Protein AF-A0A353H7E7-F1 (afdb_monomer_lite)

Foldseek 3Di:
DDDDDDPVSVLVVLVVVLVVLVVQLVVQVVCVVVVPHDPVSNVVSVCCCVVVVPVPNVCCCVVPNVVPVD

Sequence (70 aa):
MVAYSRWDDWLVAEHEMIERAMAVLKTNLDKVAAGQHDKVQTGRAIDFLLEFGDKIHNIKEEKFLFPRMG

Radius of gyration: 15.07 Å; chains: 1; bounding box: 32×25×43 Å

Structure (mmCIF, N/CA/C/O backbone):
data_AF-A0A353H7E7-F1
#
_entry.id   AF-A0A353H7E7-F1
#
loop_
_atom_site.group_PDB
_atom_site.id
_atom_site.type_symbol
_atom_site.l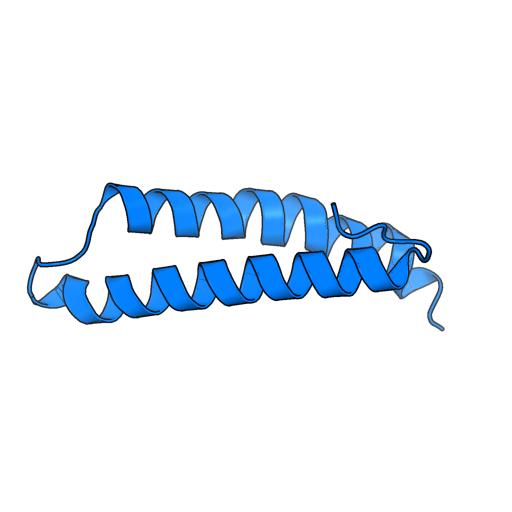abel_atom_id
_atom_site.label_alt_id
_atom_site.label_comp_id
_atom_site.label_asym_id
_atom_site.label_entity_id
_atom_site.label_seq_id
_atom_site.pdbx_PDB_ins_code
_atom_site.Cartn_x
_atom_site.Cartn_y
_atom_site.Cartn_z
_atom_site.occupancy
_atom_site.B_iso_or_equiv
_atom_site.auth_seq_id
_atom_site.auth_comp_id
_atom_site.auth_asym_id
_atom_site.auth_atom_id
_atom_site.pdbx_PDB_model_num
ATOM 1 N N . MET A 1 1 ? 15.261 -21.073 2.929 1.00 52.28 1 MET A N 1
ATOM 2 C CA . MET A 1 1 ? 15.152 -19.778 2.223 1.00 52.28 1 MET A CA 1
ATOM 3 C C . MET A 1 1 ? 14.702 -20.093 0.812 1.00 52.28 1 MET A C 1
ATOM 5 O O . MET A 1 1 ? 15.330 -20.946 0.198 1.00 52.28 1 MET A O 1
ATOM 9 N N . VAL A 1 2 ? 13.601 -19.507 0.340 1.00 63.12 2 VAL A N 1
ATOM 10 C CA . VAL A 1 2 ? 13.191 -19.658 -1.065 1.00 63.12 2 VAL A CA 1
ATOM 11 C C . VAL A 1 2 ? 14.255 -18.964 -1.916 1.00 63.12 2 VAL A C 1
ATOM 13 O O . VAL A 1 2 ? 14.566 -17.801 -1.671 1.00 63.12 2 VAL A O 1
ATOM 16 N N . ALA A 1 3 ? 14.880 -19.699 -2.833 1.00 65.94 3 ALA A N 1
ATOM 17 C CA . ALA A 1 3 ? 15.876 -19.150 -3.741 1.00 65.94 3 ALA A CA 1
ATOM 18 C C . ALA A 1 3 ? 15.157 -18.651 -4.998 1.00 65.94 3 ALA A C 1
ATOM 20 O O . ALA A 1 3 ? 14.744 -19.450 -5.834 1.00 65.94 3 ALA A O 1
ATOM 21 N N . TYR A 1 4 ? 14.982 -17.337 -5.108 1.00 77.19 4 TYR A N 1
ATOM 22 C CA . TYR A 1 4 ? 14.459 -16.708 -6.318 1.00 77.19 4 TYR A CA 1
ATOM 23 C C . TYR A 1 4 ? 15.557 -16.691 -7.381 1.00 77.19 4 TYR A C 1
ATOM 25 O O . TYR A 1 4 ? 16.629 -16.121 -7.164 1.00 77.19 4 TYR A O 1
ATOM 33 N N . SER A 1 5 ? 15.309 -17.352 -8.509 1.00 79.88 5 SER A N 1
ATOM 34 C CA . SER A 1 5 ? 16.319 -17.548 -9.559 1.00 79.88 5 SER A CA 1
ATOM 35 C C . SER A 1 5 ? 16.104 -16.640 -10.766 1.00 79.88 5 SER A C 1
ATOM 37 O O . SER A 1 5 ? 17.055 -16.361 -11.498 1.00 79.88 5 SER A O 1
ATOM 39 N N . ARG A 1 6 ? 14.879 -16.133 -10.946 1.00 90.19 6 ARG A N 1
ATOM 40 C CA . ARG A 1 6 ? 14.515 -15.215 -12.022 1.00 90.19 6 ARG A CA 1
ATOM 41 C C . ARG A 1 6 ? 14.041 -13.878 -11.461 1.00 90.19 6 ARG A C 1
ATOM 43 O O . ARG A 1 6 ? 13.541 -13.796 -10.342 1.00 90.19 6 ARG A O 1
ATOM 50 N N . TRP A 1 7 ? 14.209 -12.816 -12.243 1.00 88.31 7 TRP A N 1
ATOM 51 C CA . TRP A 1 7 ? 13.821 -11.461 -11.838 1.00 88.31 7 TRP A CA 1
ATOM 52 C C . TRP A 1 7 ? 12.299 -11.305 -11.684 1.00 88.31 7 TRP A C 1
ATOM 54 O O . TRP A 1 7 ? 11.852 -10.521 -10.853 1.00 88.31 7 TRP A O 1
ATOM 64 N N . ASP A 1 8 ? 11.509 -12.066 -12.441 1.00 89.81 8 ASP A N 1
ATOM 65 C CA . ASP A 1 8 ? 10.050 -12.065 -12.360 1.00 89.81 8 ASP A CA 1
ATOM 66 C C . ASP A 1 8 ? 9.532 -12.790 -11.112 1.00 89.81 8 ASP A C 1
ATOM 68 O O . ASP A 1 8 ? 8.547 -12.343 -10.530 1.00 89.81 8 ASP A O 1
ATOM 72 N N . ASP A 1 9 ? 10.245 -13.806 -10.610 1.00 93.31 9 ASP A N 1
ATOM 73 C CA . ASP A 1 9 ? 9.909 -14.433 -9.321 1.00 93.31 9 ASP A CA 1
ATOM 74 C C . ASP A 1 9 ? 9.973 -13.405 -8.174 1.00 93.31 9 ASP A C 1
ATOM 76 O O . ASP A 1 9 ? 9.132 -13.403 -7.273 1.00 93.31 9 ASP A O 1
ATOM 80 N N . TRP A 1 10 ? 10.955 -12.495 -8.221 1.00 91.56 10 TRP A N 1
ATOM 81 C CA . TRP A 1 10 ? 11.065 -11.397 -7.258 1.00 91.56 10 TRP A CA 1
ATOM 82 C C . TRP A 1 10 ? 9.895 -10.422 -7.373 1.00 91.56 10 TRP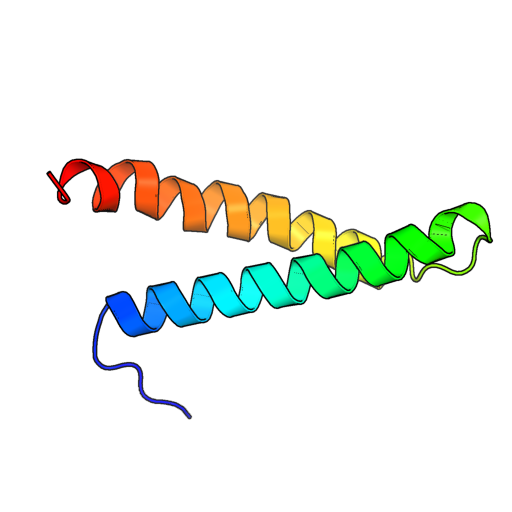 A C 1
ATOM 84 O O . TRP A 1 10 ? 9.359 -10.008 -6.351 1.00 91.56 10 TRP A O 1
ATOM 94 N N . LEU A 1 11 ? 9.469 -10.071 -8.589 1.00 93.88 11 LEU A N 1
ATOM 95 C CA . LEU A 1 11 ? 8.328 -9.169 -8.785 1.00 93.88 11 LEU A CA 1
ATOM 96 C C . LEU A 1 11 ? 7.013 -9.767 -8.295 1.00 93.88 11 LEU A C 1
ATOM 98 O O . LEU A 1 11 ? 6.205 -9.052 -7.707 1.00 93.88 11 LEU A O 1
ATOM 102 N N . VAL A 1 12 ? 6.805 -11.068 -8.494 1.00 95.44 12 VAL A N 1
ATOM 103 C CA . VAL A 1 12 ? 5.643 -11.769 -7.933 1.00 95.44 12 VAL A CA 1
ATOM 104 C C . VAL A 1 12 ? 5.698 -11.737 -6.407 1.00 95.44 12 VAL A C 1
ATOM 106 O O . VAL A 1 12 ? 4.721 -11.358 -5.768 1.00 95.44 12 VAL A O 1
ATOM 109 N N . ALA A 1 13 ? 6.848 -12.049 -5.806 1.00 95.94 13 ALA A N 1
ATOM 110 C CA . ALA A 1 13 ? 6.997 -12.016 -4.352 1.00 95.94 13 ALA A CA 1
ATOM 111 C C . ALA A 1 13 ? 6.753 -10.614 -3.758 1.00 95.94 13 ALA A C 1
ATOM 113 O O . ALA A 1 13 ? 6.184 -10.487 -2.670 1.00 95.94 13 ALA A O 1
ATOM 114 N N . GLU A 1 14 ? 7.165 -9.555 -4.458 1.00 96.56 14 GLU A N 1
ATOM 115 C CA . GLU A 1 14 ? 6.861 -8.175 -4.074 1.00 96.56 14 GLU A CA 1
ATOM 116 C C . GLU A 1 14 ? 5.364 -7.867 -4.145 1.00 96.56 14 GLU A C 1
ATOM 118 O O . GLU A 1 14 ? 4.821 -7.326 -3.179 1.00 96.56 14 GLU A O 1
ATOM 123 N N . HIS A 1 15 ? 4.682 -8.277 -5.217 1.00 97.69 15 HIS A N 1
ATOM 124 C CA . HIS A 1 15 ? 3.229 -8.152 -5.327 1.00 97.69 15 HIS A CA 1
ATOM 125 C C . HIS A 1 15 ? 2.510 -8.868 -4.185 1.00 97.69 15 HIS A C 1
ATOM 127 O O . HIS A 1 15 ? 1.658 -8.275 -3.526 1.00 97.69 15 HIS A O 1
ATOM 133 N N . GLU A 1 16 ? 2.905 -10.098 -3.857 1.00 97.94 16 GLU A N 1
ATOM 134 C CA . GLU A 1 16 ? 2.310 -10.817 -2.733 1.00 97.94 16 GLU A CA 1
ATOM 135 C C . GLU A 1 16 ? 2.523 -10.090 -1.390 1.00 97.94 16 GLU A C 1
ATOM 137 O O . GLU A 1 16 ? 1.671 -10.146 -0.499 1.00 97.94 16 GLU A O 1
ATOM 142 N N . MET A 1 17 ? 3.662 -9.410 -1.196 1.00 97.94 17 MET A N 1
ATOM 143 C CA . MET A 1 17 ? 3.884 -8.582 -0.002 1.00 97.94 17 MET A CA 1
ATOM 144 C C . MET A 1 17 ? 2.940 -7.379 0.032 1.00 97.94 17 MET A C 1
ATOM 146 O O . MET A 1 17 ? 2.366 -7.093 1.086 1.00 97.94 17 MET A O 1
ATOM 150 N N . ILE A 1 18 ? 2.756 -6.706 -1.105 1.00 98.62 18 ILE A N 1
ATOM 151 C CA . ILE A 1 18 ? 1.829 -5.579 -1.251 1.00 98.62 18 ILE A CA 1
ATOM 152 C C . ILE A 1 18 ? 0.393 -6.038 -0.976 1.00 98.62 18 ILE A C 1
ATOM 154 O O . ILE A 1 18 ? -0.302 -5.421 -0.170 1.00 98.62 18 ILE A O 1
ATOM 158 N N . GLU A 1 19 ? -0.033 -7.171 -1.531 1.00 98.56 19 GLU A N 1
ATOM 159 C CA . GLU A 1 19 ? -1.353 -7.758 -1.280 1.00 98.56 19 GLU A CA 1
ATOM 160 C C . GLU A 1 19 ? -1.579 -8.099 0.195 1.00 98.56 19 GLU A C 1
ATOM 162 O O . GLU A 1 19 ? -2.629 -7.776 0.760 1.00 98.56 19 GLU A O 1
ATOM 167 N N . ARG A 1 20 ? -0.581 -8.689 0.867 1.00 98.44 20 ARG A N 1
ATOM 168 C CA . ARG A 1 20 ? -0.656 -8.950 2.313 1.00 98.44 20 ARG A CA 1
ATOM 169 C C . ARG A 1 20 ? -0.778 -7.656 3.119 1.00 98.44 20 ARG A C 1
ATOM 171 O O . ARG A 1 20 ? -1.579 -7.606 4.054 1.00 98.44 20 ARG A O 1
ATOM 178 N N . ALA A 1 21 ? -0.038 -6.606 2.763 1.00 98.50 21 ALA A N 1
ATOM 179 C CA . ALA A 1 21 ? -0.155 -5.303 3.416 1.00 98.50 21 ALA A CA 1
ATOM 180 C C . ALA A 1 21 ? -1.541 -4.672 3.191 1.00 98.50 21 ALA A C 1
ATOM 182 O O . ALA A 1 21 ? -2.144 -4.168 4.142 1.00 98.50 21 ALA A O 1
ATOM 183 N N . MET A 1 22 ? -2.097 -4.778 1.979 1.00 98.56 22 MET A N 1
ATOM 184 C CA . MET A 1 22 ? -3.466 -4.342 1.679 1.00 98.56 22 MET A CA 1
ATOM 185 C C . MET A 1 22 ? -4.505 -5.105 2.507 1.00 98.56 22 MET A C 1
ATOM 187 O O . MET A 1 22 ? -5.424 -4.493 3.052 1.00 98.56 22 MET A O 1
ATOM 191 N N . ALA A 1 23 ? -4.356 -6.423 2.664 1.00 98.44 23 ALA A N 1
ATOM 192 C CA . ALA A 1 23 ? -5.256 -7.231 3.487 1.00 98.44 23 ALA A CA 1
ATOM 193 C C . ALA A 1 23 ? -5.221 -6.813 4.970 1.00 98.44 23 ALA A C 1
ATOM 195 O O . ALA A 1 23 ? -6.269 -6.713 5.620 1.00 98.44 23 ALA A O 1
ATOM 196 N N . VAL A 1 24 ? -4.027 -6.517 5.497 1.00 98.06 24 VAL A N 1
ATOM 197 C CA . VAL A 1 24 ? -3.842 -5.986 6.856 1.00 98.06 24 VAL A CA 1
ATOM 198 C C . VAL A 1 24 ? -4.499 -4.614 7.008 1.00 98.06 24 VAL A C 1
ATOM 200 O O . VAL A 1 24 ? -5.211 -4.385 7.990 1.00 98.06 24 VAL A O 1
ATOM 203 N N . LEU A 1 25 ? -4.297 -3.714 6.041 1.00 98.50 25 LEU A N 1
ATOM 204 C CA . LEU A 1 25 ? -4.903 -2.387 6.059 1.00 98.50 25 LEU A CA 1
ATOM 205 C C . LEU A 1 25 ? -6.430 -2.488 6.033 1.00 98.50 25 LEU A C 1
ATOM 207 O O . LEU A 1 25 ? -7.088 -1.921 6.901 1.00 98.50 25 LEU A O 1
ATOM 211 N N . LYS A 1 26 ? -6.992 -3.274 5.108 1.00 98.44 26 LYS A N 1
ATOM 212 C CA . LYS A 1 26 ? -8.439 -3.499 4.997 1.00 98.44 26 LYS A CA 1
ATOM 213 C C . LYS A 1 26 ? -9.036 -3.999 6.315 1.00 98.44 26 LYS A C 1
ATOM 215 O O . LYS A 1 26 ? -9.977 -3.405 6.829 1.00 98.44 26 LYS A O 1
ATOM 220 N N . THR A 1 27 ? -8.425 -5.026 6.908 1.00 98.19 27 THR A N 1
ATOM 221 C CA . THR A 1 27 ? -8.870 -5.602 8.190 1.00 98.19 27 THR A CA 1
ATOM 222 C C . THR A 1 27 ? -8.895 -4.571 9.321 1.00 98.19 27 THR A C 1
ATOM 224 O O . THR A 1 27 ? -9.744 -4.642 10.212 1.00 98.19 27 THR A O 1
ATOM 227 N N . ASN A 1 28 ? -7.955 -3.623 9.323 1.00 98.25 28 ASN A N 1
ATOM 228 C CA . ASN A 1 28 ? -7.933 -2.552 10.312 1.00 98.25 28 ASN A CA 1
ATOM 229 C C . ASN A 1 28 ? -8.965 -1.465 10.009 1.00 98.25 28 ASN A C 1
ATOM 231 O O . ASN A 1 28 ? -9.655 -1.036 10.932 1.00 98.25 28 ASN A O 1
ATOM 235 N N . LEU A 1 29 ? -9.117 -1.062 8.744 1.00 97.94 29 LEU A N 1
ATOM 236 C CA . LEU A 1 29 ? -10.108 -0.071 8.316 1.00 97.94 29 LEU A CA 1
ATOM 237 C C . LEU A 1 29 ? -11.535 -0.485 8.700 1.00 97.94 29 LEU A C 1
ATOM 239 O O . LEU A 1 29 ? -12.272 0.340 9.239 1.00 97.94 29 LEU A O 1
ATOM 243 N N . ASP A 1 30 ? -11.878 -1.768 8.558 1.00 98.06 30 ASP A N 1
ATOM 244 C CA . ASP A 1 30 ? -13.184 -2.317 8.958 1.00 98.06 30 ASP A CA 1
ATOM 245 C C . ASP A 1 30 ? -13.481 -2.136 10.466 1.00 98.06 30 ASP A C 1
ATOM 247 O O . ASP A 1 30 ? -14.637 -2.140 10.891 1.00 98.06 30 ASP A O 1
ATOM 251 N N . LYS A 1 31 ? -12.447 -1.932 11.295 1.00 97.94 31 LYS A N 1
ATOM 252 C CA . LYS A 1 31 ? -12.543 -1.746 12.755 1.00 97.94 31 LYS A CA 1
ATOM 253 C C . LYS A 1 31 ? -12.404 -0.287 13.196 1.00 97.94 31 LYS A C 1
ATOM 255 O O . LYS A 1 31 ? -12.564 0.007 14.385 1.00 97.94 31 LYS A O 1
ATOM 260 N N . VAL A 1 32 ? -12.097 0.637 12.278 1.00 96.38 32 VAL A N 1
ATOM 261 C CA . VAL A 1 32 ? -11.837 2.049 12.610 1.00 96.38 32 VAL A CA 1
ATOM 262 C C . VAL A 1 32 ? -13.071 2.717 13.202 1.00 96.38 32 VAL A C 1
ATOM 264 O O . VAL A 1 32 ? -12.957 3.341 14.255 1.00 96.38 32 VAL A O 1
ATOM 267 N N . ALA A 1 33 ? -14.243 2.537 12.587 1.00 95.56 33 ALA A N 1
ATOM 268 C CA . ALA A 1 33 ? -15.491 3.147 13.056 1.00 95.56 33 ALA A CA 1
ATOM 269 C C . ALA A 1 33 ? -15.876 2.699 14.478 1.00 95.56 33 ALA A C 1
ATOM 271 O O . ALA A 1 33 ? -16.422 3.481 15.250 1.00 95.56 33 ALA A O 1
ATOM 272 N N . ALA A 1 34 ? -15.539 1.458 14.840 1.00 96.69 34 ALA A N 1
ATOM 273 C CA . ALA A 1 34 ? -15.749 0.912 16.179 1.00 96.69 34 ALA A CA 1
ATOM 274 C C . ALA A 1 34 ? -14.642 1.298 17.182 1.00 96.69 34 ALA A C 1
ATOM 276 O O . ALA A 1 34 ? -14.722 0.929 18.351 1.00 96.69 34 ALA A O 1
ATOM 277 N N . GLY A 1 35 ? -13.586 1.994 16.746 1.00 96.19 35 GLY A N 1
ATOM 278 C CA . GLY A 1 35 ? -12.434 2.334 17.584 1.00 96.19 35 GLY A CA 1
ATOM 279 C C . GLY A 1 35 ? -11.560 1.134 17.974 1.00 96.19 35 GLY A C 1
ATOM 280 O O . GLY A 1 35 ? -10.789 1.235 18.922 1.00 96.19 35 GLY A O 1
ATOM 281 N N . GLN A 1 36 ? -11.667 0.007 17.260 1.00 97.31 36 GLN A N 1
ATOM 282 C CA . GLN A 1 36 ? -11.030 -1.278 17.605 1.00 97.31 36 GLN A CA 1
ATOM 283 C C . GLN A 1 36 ? -9.853 -1.659 16.690 1.00 97.31 36 GLN A C 1
ATOM 285 O O . GLN A 1 36 ? -9.372 -2.792 16.724 1.00 97.31 36 GLN A O 1
ATOM 290 N N . HIS A 1 37 ? -9.412 -0.750 15.826 1.00 97.75 37 HIS A N 1
ATOM 291 C CA . HIS A 1 37 ? -8.263 -0.982 14.952 1.00 97.75 37 HIS A CA 1
ATOM 292 C C . HIS A 1 37 ? -6.944 -0.928 15.737 1.00 97.75 37 HIS A C 1
ATOM 294 O O . HIS A 1 37 ? -6.812 -0.190 16.717 1.00 97.75 37 HIS A O 1
ATOM 300 N N . ASP A 1 38 ? -5.939 -1.668 15.274 1.00 98.19 38 ASP A N 1
ATOM 301 C CA . ASP A 1 38 ? -4.579 -1.557 15.791 1.00 98.19 38 ASP A CA 1
ATOM 302 C C . ASP A 1 38 ? -3.879 -0.392 15.080 1.00 98.19 38 ASP A C 1
ATOM 304 O O . ASP A 1 38 ? -3.535 -0.470 13.899 1.00 98.19 38 ASP A O 1
ATOM 308 N N . LYS A 1 39 ? -3.661 0.709 15.805 1.00 96.88 39 LYS A N 1
ATOM 309 C CA . LYS A 1 39 ? -3.024 1.924 15.272 1.00 96.88 39 LYS A CA 1
ATOM 310 C C . LYS A 1 39 ? -1.619 1.671 14.728 1.00 96.88 39 LYS A C 1
ATOM 312 O O . LYS A 1 39 ? -1.258 2.245 13.704 1.00 96.88 39 LYS A O 1
ATOM 317 N N . VAL A 1 40 ? -0.831 0.829 15.398 1.00 97.94 40 VAL A N 1
ATOM 318 C CA . VAL A 1 40 ? 0.555 0.551 15.000 1.00 97.94 40 VAL A CA 1
ATOM 319 C C . VAL A 1 40 ? 0.562 -0.290 13.734 1.00 97.94 40 VAL A C 1
ATOM 321 O O . VAL A 1 40 ? 1.284 0.026 12.790 1.00 97.94 40 VAL A O 1
ATOM 324 N N . GLN A 1 41 ? -0.262 -1.336 13.688 1.00 97.69 41 GLN A N 1
ATOM 325 C CA . GLN A 1 41 ? -0.374 -2.181 12.505 1.00 97.69 41 GLN A CA 1
ATOM 326 C C . GLN A 1 41 ? -0.932 -1.403 11.304 1.00 97.69 41 GLN A C 1
ATOM 328 O O . GLN A 1 41 ? -0.416 -1.541 10.197 1.00 97.69 41 GLN A O 1
ATOM 333 N N . THR A 1 42 ? -1.928 -0.544 11.534 1.00 98.06 42 THR A N 1
ATOM 334 C CA . THR A 1 42 ? -2.503 0.337 10.505 1.00 98.06 42 THR A CA 1
ATOM 335 C C . THR A 1 42 ? -1.450 1.289 9.947 1.00 98.06 42 THR A C 1
ATOM 337 O O . THR A 1 42 ? -1.267 1.341 8.734 1.00 98.06 42 THR A O 1
ATOM 340 N N . GLY A 1 43 ? -0.717 1.991 10.821 1.00 97.88 43 GLY A N 1
ATOM 341 C CA . GLY A 1 43 ? 0.352 2.905 10.412 1.00 97.88 43 GLY A CA 1
ATOM 342 C C . GLY A 1 43 ? 1.434 2.194 9.603 1.00 97.88 43 GLY A C 1
ATOM 343 O O . GLY A 1 43 ? 1.755 2.625 8.505 1.00 97.88 43 GLY A O 1
ATOM 344 N N . ARG A 1 44 ? 1.903 1.029 10.065 1.00 98.38 44 ARG A N 1
ATOM 345 C CA . ARG A 1 44 ? 2.910 0.237 9.339 1.00 98.38 44 ARG A CA 1
ATOM 346 C C . ARG A 1 44 ? 2.433 -0.247 7.972 1.00 98.38 44 ARG A C 1
ATOM 348 O O . ARG A 1 44 ? 3.235 -0.298 7.047 1.00 98.38 44 ARG A O 1
ATOM 355 N N . ALA A 1 45 ? 1.161 -0.622 7.841 1.00 98.44 45 ALA A N 1
ATOM 356 C CA . ALA A 1 45 ? 0.604 -1.018 6.551 1.00 98.44 45 ALA A CA 1
ATOM 357 C C . ALA A 1 45 ? 0.544 0.173 5.582 1.00 98.44 45 ALA A C 1
ATOM 359 O O . ALA A 1 45 ? 0.903 0.021 4.418 1.00 98.44 45 ALA A O 1
ATOM 360 N N . ILE A 1 46 ? 0.155 1.358 6.067 1.00 98.56 46 ILE A N 1
ATOM 361 C CA . ILE A 1 46 ? 0.152 2.598 5.277 1.00 98.56 46 ILE A CA 1
ATOM 362 C C . ILE A 1 46 ? 1.576 2.973 4.856 1.00 98.56 46 ILE A C 1
ATOM 364 O O . ILE A 1 46 ? 1.820 3.159 3.667 1.00 98.56 46 ILE A O 1
ATOM 368 N N . ASP A 1 47 ? 2.518 3.019 5.802 1.00 98.62 47 ASP A N 1
ATOM 369 C CA . ASP A 1 47 ? 3.921 3.348 5.530 1.00 98.62 47 ASP A CA 1
ATOM 370 C C . ASP A 1 47 ? 4.523 2.377 4.509 1.00 98.62 47 ASP A C 1
ATOM 372 O O . ASP A 1 47 ? 5.192 2.794 3.569 1.00 98.62 47 ASP A O 1
ATOM 376 N N . PHE A 1 48 ? 4.246 1.075 4.641 1.00 98.69 48 PHE A N 1
ATOM 377 C CA . PHE A 1 48 ? 4.712 0.080 3.679 1.00 98.69 48 PHE A CA 1
ATOM 378 C C . PHE A 1 48 ? 4.139 0.319 2.277 1.00 98.69 48 PHE A C 1
ATOM 380 O O . PHE A 1 48 ? 4.882 0.282 1.299 1.00 98.69 48 PHE A O 1
ATOM 387 N N . LEU A 1 49 ? 2.836 0.580 2.155 1.00 98.69 49 LEU A N 1
ATOM 388 C CA . LEU A 1 49 ? 2.209 0.811 0.851 1.00 98.69 49 LEU A CA 1
ATOM 389 C C . LEU A 1 49 ? 2.729 2.097 0.184 1.00 98.69 49 LEU A C 1
ATOM 391 O O . LEU A 1 49 ? 2.973 2.089 -1.019 1.00 98.69 49 LEU A O 1
ATOM 395 N N . LEU A 1 50 ? 2.952 3.169 0.951 1.00 98.50 50 LEU A N 1
ATOM 396 C CA . LEU A 1 50 ? 3.454 4.446 0.429 1.00 98.50 50 LEU A CA 1
ATOM 397 C C . LEU A 1 50 ? 4.961 4.437 0.135 1.00 98.50 50 LEU A C 1
ATOM 399 O O . LEU A 1 50 ? 5.401 5.026 -0.847 1.00 98.50 50 LEU A O 1
ATOM 403 N N . GLU A 1 51 ? 5.777 3.797 0.970 1.00 98.44 51 GLU A N 1
ATOM 404 C CA . GLU A 1 51 ? 7.229 3.790 0.770 1.00 98.44 51 GLU A CA 1
ATOM 405 C C . GLU A 1 51 ? 7.671 2.634 -0.128 1.00 98.44 51 GLU A C 1
ATOM 407 O O . GLU A 1 51 ? 8.396 2.843 -1.098 1.00 98.44 51 GLU A O 1
ATOM 412 N N . PHE A 1 52 ? 7.236 1.408 0.166 1.00 98.44 52 PHE A N 1
ATOM 413 C CA . PHE A 1 52 ? 7.638 0.247 -0.621 1.00 98.44 52 PHE A CA 1
ATOM 414 C C . PHE A 1 52 ? 6.771 0.067 -1.866 1.00 98.44 52 PHE A C 1
ATOM 416 O O . PHE A 1 52 ? 7.314 -0.053 -2.961 1.00 98.44 52 PHE A O 1
ATOM 423 N N . GLY A 1 53 ? 5.444 0.063 -1.716 1.00 98.19 53 GLY A N 1
ATOM 424 C CA . GLY A 1 53 ? 4.526 -0.145 -2.842 1.00 98.19 53 GLY A CA 1
ATOM 425 C C . GLY A 1 53 ? 4.681 0.931 -3.917 1.00 98.19 53 GLY A C 1
ATOM 426 O O . GLY A 1 53 ? 4.937 0.623 -5.076 1.00 98.19 53 GLY A O 1
ATOM 427 N N . ASP A 1 54 ? 4.606 2.198 -3.520 1.00 97.88 54 ASP A N 1
ATOM 428 C CA . ASP A 1 54 ? 4.655 3.310 -4.468 1.00 97.88 54 ASP A CA 1
ATOM 429 C C . ASP A 1 54 ? 6.093 3.695 -4.862 1.00 97.88 54 ASP A C 1
ATOM 431 O O . ASP A 1 54 ? 6.525 3.515 -6.003 1.00 97.88 54 ASP A O 1
ATOM 435 N N . LYS A 1 55 ? 6.899 4.176 -3.910 1.00 97.81 55 LYS A N 1
ATOM 436 C CA . LYS A 1 55 ? 8.206 4.773 -4.244 1.00 97.81 55 LYS A CA 1
ATOM 437 C C . LYS A 1 55 ? 9.288 3.772 -4.649 1.00 97.81 55 LYS A C 1
ATOM 439 O O . LYS A 1 55 ? 10.300 4.189 -5.214 1.00 97.81 55 LYS A O 1
ATOM 444 N N . ILE A 1 56 ? 9.126 2.483 -4.350 1.00 97.25 56 ILE A N 1
ATOM 445 C CA . ILE A 1 56 ? 10.110 1.451 -4.708 1.00 97.25 56 ILE A CA 1
A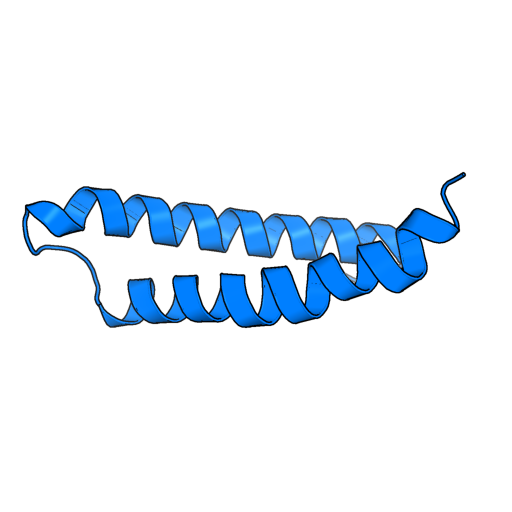TOM 446 C C . ILE A 1 56 ? 9.565 0.546 -5.810 1.00 97.25 56 ILE A C 1
ATOM 448 O O . ILE A 1 56 ? 10.166 0.488 -6.883 1.00 97.25 56 ILE A O 1
ATOM 452 N N . HIS A 1 57 ? 8.460 -0.158 -5.564 1.00 97.94 57 HIS A N 1
ATOM 453 C CA . HIS A 1 57 ? 7.930 -1.149 -6.494 1.00 97.94 57 HIS A CA 1
ATOM 454 C C . HIS A 1 57 ? 7.371 -0.492 -7.765 1.00 97.94 57 HIS A C 1
ATOM 456 O O . HIS A 1 57 ? 7.928 -0.735 -8.838 1.00 97.94 57 HIS A O 1
ATOM 462 N N . ASN A 1 58 ? 6.396 0.421 -7.659 1.00 97.50 58 ASN A N 1
ATOM 463 C CA . ASN A 1 58 ? 5.820 1.080 -8.840 1.00 97.50 58 ASN A CA 1
ATOM 464 C C . ASN A 1 58 ? 6.880 1.863 -9.621 1.00 97.50 58 ASN A C 1
A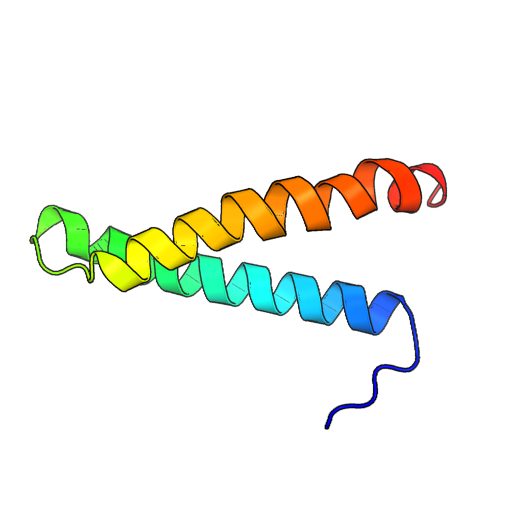TOM 466 O O . ASN A 1 58 ? 7.010 1.691 -10.828 1.00 97.50 58 ASN A O 1
ATOM 470 N N . ILE A 1 59 ? 7.717 2.660 -8.944 1.00 97.81 59 ILE A N 1
ATOM 471 C CA . ILE A 1 59 ? 8.795 3.411 -9.614 1.00 97.81 59 ILE A CA 1
ATOM 472 C C . ILE A 1 59 ? 9.746 2.485 -10.384 1.00 97.81 59 ILE A C 1
ATOM 474 O O . ILE A 1 59 ? 10.202 2.842 -11.477 1.00 97.81 59 ILE A O 1
ATOM 478 N N . LYS A 1 60 ? 10.079 1.314 -9.830 1.00 96.00 60 LYS A N 1
ATOM 479 C CA . LYS A 1 60 ? 10.930 0.336 -10.512 1.00 96.00 60 LYS A CA 1
ATOM 480 C C . LYS A 1 60 ? 10.255 -0.168 -11.787 1.00 96.00 60 LYS A C 1
ATOM 482 O O . LYS A 1 60 ? 10.904 -0.237 -12.835 1.00 96.00 60 LYS A O 1
ATOM 487 N N . GLU A 1 61 ? 8.972 -0.498 -11.709 1.00 97.00 61 GLU A N 1
ATOM 488 C CA . GLU A 1 61 ? 8.221 -0.978 -12.860 1.00 97.00 61 GLU A CA 1
ATOM 489 C C . GLU A 1 61 ? 8.051 0.112 -13.927 1.00 97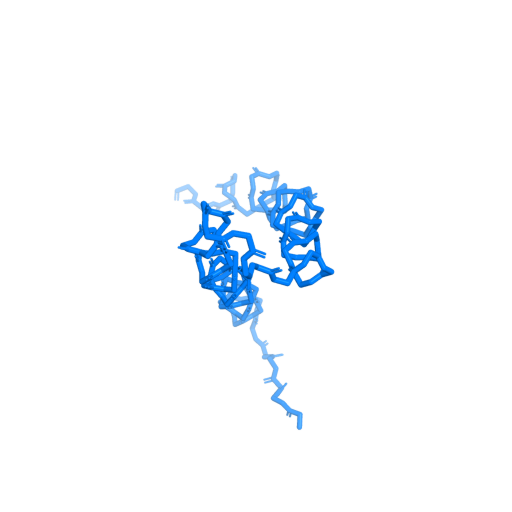.00 61 GLU A C 1
ATOM 491 O O . GLU A 1 61 ? 8.466 -0.074 -15.071 1.00 97.00 61 GLU A O 1
ATOM 496 N N . GLU A 1 62 ? 7.567 1.290 -13.540 1.00 97.88 62 GLU A N 1
ATOM 497 C CA . GLU A 1 62 ? 7.300 2.426 -14.426 1.00 97.88 62 GLU A CA 1
ATOM 498 C C . GLU A 1 62 ? 8.548 2.942 -15.143 1.00 97.88 62 GLU A C 1
ATOM 500 O O . GLU A 1 62 ? 8.510 3.230 -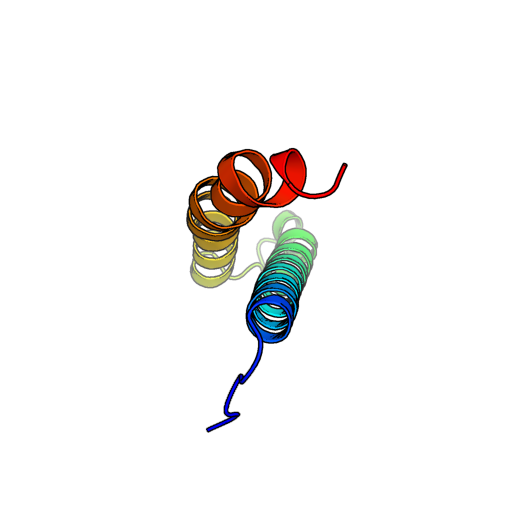16.340 1.00 97.88 62 GLU A O 1
ATOM 505 N N . LYS A 1 63 ? 9.673 3.077 -14.430 1.00 97.00 63 LYS A N 1
ATOM 506 C CA . LYS A 1 63 ? 10.887 3.675 -15.009 1.00 97.00 63 LYS A CA 1
ATOM 507 C C . LYS A 1 63 ? 11.751 2.679 -15.763 1.00 97.00 63 LYS A C 1
ATOM 509 O O . LYS A 1 63 ? 12.502 3.085 -16.653 1.00 97.00 63 LYS A O 1
ATOM 514 N N . PHE A 1 64 ? 11.703 1.398 -15.402 1.00 94.31 64 PHE A N 1
ATOM 515 C CA . PHE A 1 64 ? 12.649 0.417 -15.931 1.00 94.31 64 PHE A CA 1
ATOM 516 C C . PHE A 1 64 ? 11.977 -0.766 -16.613 1.00 94.31 64 PHE A C 1
ATOM 518 O O . PHE A 1 64 ? 12.432 -1.150 -17.692 1.00 94.31 64 PHE A O 1
ATOM 525 N N . LEU A 1 65 ? 10.925 -1.337 -16.032 1.00 93.88 65 LEU A N 1
ATOM 526 C CA . LEU A 1 65 ? 10.313 -2.542 -16.579 1.00 93.88 65 LEU A CA 1
ATOM 527 C C . LEU A 1 65 ? 9.387 -2.226 -17.756 1.00 93.88 65 LEU A C 1
ATOM 529 O O . LEU A 1 65 ? 9.665 -2.649 -18.875 1.00 93.88 65 LEU A O 1
ATOM 533 N N . PHE A 1 66 ? 8.331 -1.445 -17.526 1.00 96.06 66 PHE A N 1
ATOM 534 C CA . PHE A 1 66 ? 7.301 -1.158 -18.524 1.00 96.06 66 PHE A CA 1
ATOM 535 C C . PHE A 1 66 ? 7.855 -0.563 -19.826 1.00 96.06 66 PHE A C 1
ATOM 537 O O . PHE A 1 66 ? 7.442 -1.027 -20.888 1.00 96.06 66 PHE A O 1
ATOM 544 N N . PRO A 1 67 ? 8.860 0.342 -19.819 1.00 97.25 67 PRO A N 1
ATOM 545 C CA . PRO A 1 67 ? 9.460 0.840 -21.059 1.00 97.25 67 PRO A CA 1
ATOM 546 C C . PRO A 1 67 ? 10.129 -0.237 -21.932 1.00 97.25 67 PRO A C 1
ATOM 548 O O . PRO A 1 67 ? 10.451 0.031 -23.086 1.00 97.25 67 PRO A O 1
ATOM 551 N N . ARG A 1 68 ? 10.390 -1.433 -21.389 1.00 94.19 68 ARG A N 1
ATOM 552 C CA . ARG A 1 68 ? 11.018 -2.568 -22.086 1.00 94.19 68 ARG A CA 1
ATOM 553 C C . ARG A 1 68 ? 10.022 -3.665 -22.475 1.00 94.19 68 ARG A C 1
ATOM 555 O O . ARG A 1 68 ? 10.422 -4.595 -23.165 1.00 94.19 68 ARG A O 1
ATOM 562 N N . MET A 1 69 ? 8.763 -3.569 -22.044 1.00 88.19 69 MET A N 1
ATOM 563 C CA . MET A 1 69 ? 7.711 -4.573 -22.273 1.00 88.19 69 MET A CA 1
ATOM 564 C C . MET A 1 69 ? 6.831 -4.272 -23.501 1.00 88.19 69 MET A C 1
ATOM 566 O O . MET A 1 69 ? 5.669 -4.664 -23.511 1.00 88.19 69 MET A O 1
ATOM 570 N N . GLY A 1 70 ? 7.372 -3.546 -24.488 1.00 68.25 70 GLY A N 1
ATOM 571 C CA . GLY A 1 70 ? 6.651 -3.093 -25.688 1.00 68.25 70 GLY A CA 1
ATOM 572 C C . GLY A 1 70 ? 5.837 -4.167 -26.400 1.00 68.25 70 GLY A C 1
ATOM 573 O O . GLY A 1 70 ? 6.320 -5.319 -26.487 1.00 68.25 70 GLY A O 1
#

Secondary structure (DSSP, 8-state):
-----SHHHHHHHHHHHHHHHHHHHHHHHHHHTTT-S-HHHHHHHHHHIIIIIIIIIIHHIIIIIGGG--

pLDDT: mean 94.3, std 8.87, range [52.28, 98.69]